Protein AF-A0AAW6A0C8-F1 (afdb_monomer_lite)

Organism: NCBI:txid1686

Secondary structure (DSSP, 8-state):
-HHHHHHHHHHHHHHHHHHHHHHSSSPBPTTHHHHHHHHHHHHHHHHHHHHHH-PPPSSHHHHHHHHHHHHHHHHHHHHHHBSS-HHHHHHHHHHHHHHHHHHHHHHHHHHHHTTSS-------S---

Radius of gyration: 17.42 Å; chains: 1; bounding box: 37×29×62 Å

Sequence (128 aa):
MIDHAWLQVSYMAQIIVACLLFMIPVAKRRRFPARFASCTIVLLMIAYMFGAAVTVPDNLLLAILYWPAFAVICLPAVALCLQAGLSEVLYCTICANATQHAANECYLALSIALGRTTPICPRSSTDC

Structure (mmCIF, N/CA/C/O backbone):
data_AF-A0AAW6A0C8-F1
#
_entry.id   AF-A0AAW6A0C8-F1
#
loop_
_atom_site.group_PDB
_atom_site.id
_atom_site.type_symbol
_atom_site.label_atom_id
_atom_site.label_alt_id
_atom_site.label_comp_id
_atom_site.label_asym_id
_atom_site.label_entity_id
_atom_site.label_seq_id
_atom_site.pdbx_PDB_ins_code
_atom_site.Cartn_x
_atom_site.Cartn_y
_atom_site.Cartn_z
_atom_site.occupancy
_atom_site.B_iso_or_equiv
_atom_site.auth_seq_id
_atom_site.auth_comp_id
_atom_site.auth_asym_id
_atom_site.auth_atom_id
_atom_site.pdbx_PDB_model_num
ATOM 1 N N . MET A 1 1 ? 19.558 -10.970 -5.083 1.00 45.47 1 MET A N 1
ATOM 2 C CA . MET A 1 1 ? 18.692 -11.199 -3.896 1.00 45.47 1 MET A CA 1
ATOM 3 C C . MET A 1 1 ? 18.282 -9.897 -3.217 1.00 45.47 1 MET A C 1
ATOM 5 O O . MET A 1 1 ? 17.109 -9.761 -2.905 1.00 45.47 1 MET A O 1
ATOM 9 N N . ILE A 1 2 ? 19.201 -8.943 -3.021 1.00 53.22 2 ILE A N 1
ATOM 10 C CA . ILE A 1 2 ? 18.907 -7.649 -2.380 1.00 53.22 2 ILE A CA 1
ATOM 11 C C . ILE A 1 2 ? 17.838 -6.858 -3.164 1.00 53.22 2 ILE A C 1
ATOM 13 O O . ILE A 1 2 ? 16.871 -6.400 -2.563 1.00 53.22 2 ILE A O 1
ATOM 17 N N . ASP A 1 3 ? 17.918 -6.806 -4.497 1.00 60.03 3 ASP A N 1
ATOM 18 C CA . ASP A 1 3 ? 17.010 -5.979 -5.315 1.00 60.03 3 ASP A CA 1
ATOM 19 C C . ASP A 1 3 ? 15.537 -6.426 -5.271 1.00 60.03 3 ASP A C 1
ATOM 21 O O . ASP A 1 3 ? 14.634 -5.594 -5.212 1.00 60.03 3 ASP A O 1
ATOM 25 N N . HIS A 1 4 ? 15.272 -7.736 -5.226 1.00 62.47 4 HIS A N 1
ATOM 26 C CA . HIS A 1 4 ? 13.901 -8.262 -5.170 1.00 62.47 4 HIS A CA 1
ATOM 27 C C . HIS A 1 4 ? 13.234 -8.013 -3.814 1.00 62.47 4 HIS A C 1
ATOM 29 O O . HIS A 1 4 ? 12.058 -7.656 -3.770 1.00 62.47 4 HIS A O 1
ATOM 35 N N . ALA A 1 5 ? 13.980 -8.146 -2.714 1.00 63.00 5 ALA A N 1
ATOM 36 C CA . ALA A 1 5 ? 13.466 -7.836 -1.384 1.00 63.00 5 ALA A CA 1
ATOM 37 C C . ALA A 1 5 ? 13.162 -6.334 -1.245 1.00 63.00 5 ALA A C 1
ATOM 39 O O . ALA A 1 5 ? 12.100 -5.962 -0.744 1.00 63.00 5 ALA A O 1
ATOM 40 N N . TRP A 1 6 ? 14.041 -5.466 -1.761 1.00 67.25 6 TRP A N 1
ATOM 41 C CA . TRP A 1 6 ? 13.809 -4.017 -1.782 1.00 67.25 6 TRP A CA 1
ATOM 42 C C . TRP A 1 6 ? 12.582 -3.623 -2.599 1.00 67.25 6 TRP A C 1
ATOM 44 O O . TRP A 1 6 ? 11.821 -2.753 -2.166 1.00 67.25 6 TRP A O 1
ATOM 54 N N . LEU A 1 7 ? 12.357 -4.275 -3.742 1.00 72.12 7 LEU A N 1
ATOM 55 C CA . LEU A 1 7 ? 11.181 -4.031 -4.573 1.00 72.12 7 LEU A CA 1
ATOM 56 C C . LEU A 1 7 ? 9.886 -4.362 -3.815 1.00 72.12 7 LEU A C 1
ATOM 58 O O . LEU A 1 7 ? 8.966 -3.548 -3.781 1.00 72.12 7 LEU A O 1
ATOM 62 N N . GLN A 1 8 ? 9.833 -5.516 -3.148 1.00 70.19 8 GLN A N 1
ATOM 63 C CA . GLN A 1 8 ? 8.645 -5.954 -2.408 1.00 70.19 8 GLN A CA 1
ATOM 64 C C . GLN A 1 8 ? 8.360 -5.096 -1.172 1.00 70.19 8 GLN A C 1
ATOM 66 O O . GLN A 1 8 ? 7.209 -4.748 -0.906 1.00 70.19 8 GLN A O 1
ATOM 71 N N . VAL A 1 9 ? 9.404 -4.702 -0.440 1.00 75.50 9 VAL A N 1
ATOM 72 C CA . VAL A 1 9 ? 9.269 -3.802 0.714 1.00 75.50 9 VAL A CA 1
ATOM 73 C C . VAL A 1 9 ? 8.788 -2.420 0.267 1.00 75.50 9 VAL A C 1
ATOM 75 O O . VAL A 1 9 ? 7.881 -1.860 0.883 1.00 75.50 9 VAL A O 1
ATOM 78 N N . SER A 1 10 ? 9.337 -1.890 -0.830 1.00 79.50 10 SER A N 1
ATOM 79 C CA . SER A 1 10 ? 8.929 -0.591 -1.383 1.00 79.50 10 SER A CA 1
ATOM 80 C C . SER A 1 10 ? 7.482 -0.619 -1.877 1.00 79.50 10 SER A C 1
ATOM 82 O O . SER A 1 10 ? 6.716 0.303 -1.596 1.00 79.50 10 SER A O 1
ATOM 84 N N . TYR A 1 11 ? 7.085 -1.701 -2.548 1.00 76.69 11 TYR A N 1
ATOM 85 C CA . TYR A 1 11 ? 5.710 -1.928 -2.986 1.00 76.69 11 TYR A CA 1
ATOM 86 C C . TYR A 1 11 ? 4.741 -1.939 -1.798 1.00 76.69 11 TYR A C 1
ATOM 88 O O . TYR A 1 11 ? 3.738 -1.222 -1.791 1.00 76.69 11 TYR A O 1
ATOM 96 N N . MET A 1 12 ? 5.074 -2.681 -0.739 1.00 80.12 12 MET A N 1
ATOM 97 C CA . MET A 1 12 ? 4.214 -2.764 0.437 1.00 80.12 12 MET A CA 1
ATOM 98 C C . MET A 1 12 ? 4.137 -1.437 1.199 1.00 80.12 12 MET A C 1
ATOM 100 O O . MET A 1 12 ? 3.067 -1.056 1.675 1.00 80.12 12 MET A O 1
ATOM 104 N N . ALA A 1 13 ? 5.236 -0.683 1.258 1.00 83.12 13 ALA A N 1
ATOM 105 C CA . ALA A 1 13 ? 5.244 0.659 1.830 1.00 83.12 13 ALA A CA 1
ATOM 106 C C . ALA A 1 13 ? 4.297 1.611 1.077 1.00 83.12 13 ALA A C 1
ATOM 108 O O . ALA A 1 13 ? 3.547 2.352 1.715 1.00 83.12 13 ALA A O 1
ATOM 109 N N . GLN A 1 14 ? 4.264 1.556 -0.259 1.00 83.56 14 GLN A N 1
ATOM 110 C CA . GLN A 1 14 ? 3.334 2.359 -1.063 1.00 83.56 14 GLN A CA 1
ATOM 111 C C . GLN A 1 14 ? 1.871 2.002 -0.774 1.00 83.56 14 GLN A C 1
ATOM 113 O O . GLN A 1 14 ? 1.055 2.906 -0.581 1.00 83.56 14 GLN A O 1
ATOM 118 N N . ILE A 1 15 ? 1.539 0.709 -0.666 1.00 83.19 15 ILE A N 1
ATOM 119 C CA . ILE A 1 15 ? 0.185 0.268 -0.287 1.00 83.19 15 ILE A CA 1
ATOM 120 C C . ILE A 1 15 ? -0.182 0.767 1.113 1.00 83.19 15 ILE A C 1
ATOM 122 O O . ILE A 1 15 ? -1.300 1.240 1.312 1.00 83.19 15 ILE A O 1
ATOM 126 N N . ILE A 1 16 ? 0.736 0.702 2.081 1.00 84.81 16 ILE A N 1
ATOM 127 C CA . ILE A 1 16 ? 0.500 1.166 3.458 1.00 84.81 16 ILE A CA 1
ATOM 128 C C . ILE A 1 16 ? 0.235 2.678 3.489 1.00 84.81 16 ILE A C 1
ATOM 130 O O . ILE A 1 16 ? -0.690 3.124 4.172 1.00 84.81 16 ILE A O 1
ATOM 134 N N . VAL A 1 17 ? 0.994 3.465 2.721 1.00 85.69 17 VAL A N 1
ATOM 135 C CA . VAL A 1 17 ? 0.780 4.916 2.591 1.00 85.69 17 VAL A CA 1
ATOM 136 C C . VAL A 1 17 ? -0.564 5.215 1.925 1.00 85.69 17 VAL A C 1
ATOM 138 O O . VAL A 1 17 ? -1.323 6.042 2.431 1.00 85.69 17 VAL A O 1
ATOM 141 N N . ALA A 1 18 ? -0.905 4.515 0.841 1.00 85.69 18 ALA A N 1
ATOM 142 C CA . ALA A 1 18 ? -2.195 4.676 0.175 1.00 85.69 18 ALA A CA 1
ATOM 143 C C . ALA A 1 18 ? -3.359 4.290 1.107 1.00 85.69 18 ALA A C 1
ATOM 145 O O . ALA A 1 18 ? -4.334 5.033 1.223 1.00 85.69 18 ALA A O 1
ATOM 146 N N . CYS A 1 19 ? -3.226 3.190 1.854 1.00 83.81 19 CYS A N 1
ATOM 147 C CA . CYS A 1 19 ? -4.178 2.792 2.891 1.00 83.81 19 CYS A CA 1
ATOM 148 C C . CYS A 1 19 ? -4.363 3.900 3.931 1.00 83.81 19 CYS A C 1
ATOM 150 O O . CYS A 1 19 ? -5.498 4.223 4.275 1.00 83.81 19 CYS A O 1
ATOM 152 N N . LEU A 1 20 ? -3.275 4.513 4.409 1.00 82.50 20 LEU A N 1
ATOM 153 C CA . LEU A 1 20 ? -3.350 5.598 5.384 1.00 82.50 20 LEU A CA 1
ATOM 154 C C . LEU A 1 20 ? -4.146 6.786 4.837 1.00 82.50 20 LEU A C 1
ATOM 156 O O . LEU A 1 20 ? -5.022 7.279 5.544 1.00 82.50 20 LEU A O 1
ATOM 160 N N . LEU A 1 21 ? -3.907 7.188 3.584 1.00 84.06 21 LEU A N 1
ATOM 161 C CA . LEU A 1 21 ? -4.647 8.272 2.928 1.00 84.06 21 LEU A CA 1
ATOM 162 C C . LEU A 1 21 ? -6.154 7.981 2.864 1.00 84.06 21 LEU A C 1
ATOM 164 O O . LEU A 1 21 ? -6.958 8.830 3.252 1.00 84.06 21 LEU A O 1
ATOM 168 N N . PHE A 1 22 ? -6.548 6.769 2.463 1.00 82.75 22 PHE A N 1
ATOM 169 C CA . PHE A 1 22 ? -7.964 6.388 2.376 1.00 82.75 22 PHE A CA 1
ATOM 170 C C . PHE A 1 22 ? -8.622 6.106 3.736 1.00 82.75 22 PHE A C 1
ATOM 172 O O . PHE A 1 22 ? -9.845 6.155 3.835 1.00 82.75 22 PHE A O 1
ATOM 179 N N . MET A 1 23 ? -7.849 5.871 4.800 1.00 79.75 23 MET A N 1
ATOM 180 C CA . MET A 1 23 ? -8.351 5.755 6.179 1.00 79.75 23 MET A CA 1
ATOM 181 C C . MET A 1 23 ? -8.559 7.113 6.874 1.00 79.75 23 MET A C 1
ATOM 183 O O . MET A 1 23 ? -9.179 7.170 7.943 1.00 79.75 23 MET A O 1
ATOM 187 N N . ILE A 1 24 ? -8.039 8.221 6.327 1.00 82.06 24 ILE A N 1
ATOM 188 C CA . ILE A 1 24 ? -8.245 9.572 6.882 1.00 82.06 24 ILE A CA 1
ATOM 189 C C . ILE A 1 24 ? -9.740 9.923 7.023 1.00 82.06 24 ILE A C 1
ATOM 191 O O . ILE A 1 24 ? -10.110 10.328 8.130 1.00 82.06 24 ILE A O 1
ATOM 195 N N . PRO A 1 25 ? -10.599 9.746 5.997 1.00 78.88 25 PRO A N 1
ATOM 196 C CA . PRO A 1 25 ? -12.015 10.114 6.084 1.00 78.88 25 PRO A CA 1
ATOM 197 C C . PRO A 1 25 ? -12.893 9.130 6.879 1.00 78.88 25 PRO A C 1
ATOM 199 O O . PRO A 1 25 ? -14.035 9.459 7.181 1.00 78.88 25 PRO A O 1
ATOM 202 N N . VAL A 1 26 ? -12.394 7.940 7.233 1.00 78.44 26 VAL A N 1
ATOM 203 C CA . VAL A 1 26 ? -13.200 6.872 7.856 1.00 78.44 26 VAL A CA 1
ATOM 204 C C . VAL A 1 26 ? -13.118 6.913 9.389 1.00 78.44 26 VAL A C 1
ATOM 206 O O . VAL A 1 26 ? -12.104 7.322 9.969 1.00 78.44 26 VAL A O 1
ATOM 209 N N . ALA A 1 27 ? -14.183 6.462 10.062 1.00 77.81 27 ALA A N 1
ATOM 210 C CA . ALA A 1 27 ? -14.248 6.352 11.517 1.00 77.81 27 ALA A CA 1
ATOM 211 C C . ALA A 1 27 ? -13.134 5.439 12.070 1.00 77.81 27 ALA A C 1
ATOM 213 O O . ALA A 1 27 ? -13.033 4.246 11.765 1.00 77.81 27 ALA A O 1
ATOM 214 N N . LYS A 1 28 ? -12.277 6.021 12.912 1.00 79.38 28 LYS A N 1
ATOM 215 C CA . LYS A 1 28 ? -11.090 5.370 13.478 1.00 79.38 28 LYS A CA 1
ATOM 216 C C . LYS A 1 28 ? -11.395 4.725 14.824 1.00 79.38 28 LYS A C 1
ATOM 218 O O . LYS A 1 28 ? -12.098 5.293 15.657 1.00 79.38 28 LYS A O 1
ATOM 223 N N . ARG A 1 29 ? -10.790 3.565 15.080 1.00 80.19 29 ARG A N 1
ATOM 224 C CA . ARG A 1 29 ? -10.917 2.861 16.363 1.00 80.19 29 ARG A CA 1
ATOM 225 C C . ARG A 1 29 ? -10.025 3.498 17.438 1.00 80.19 29 ARG A C 1
ATOM 227 O O . ARG A 1 29 ? -9.005 4.126 17.142 1.00 80.19 29 ARG A O 1
ATOM 234 N N . ARG A 1 30 ? -10.365 3.307 18.717 1.00 75.75 30 ARG A N 1
ATOM 235 C CA . ARG A 1 30 ? -9.551 3.793 19.851 1.00 75.75 30 ARG A CA 1
ATOM 236 C C . ARG A 1 30 ? -8.119 3.231 19.752 1.00 75.75 30 ARG A C 1
ATOM 238 O O . ARG A 1 30 ? -7.946 2.034 19.533 1.00 75.75 30 ARG A O 1
ATOM 245 N N . ARG A 1 31 ? -7.101 4.088 19.932 1.00 80.94 31 ARG A N 1
ATOM 246 C CA . ARG A 1 31 ? -5.666 3.791 19.693 1.00 80.94 31 ARG A CA 1
ATOM 247 C C . ARG A 1 31 ? -5.301 3.490 18.224 1.00 80.94 31 ARG A C 1
ATOM 249 O O . ARG A 1 31 ? -4.358 2.740 17.979 1.00 80.94 31 ARG A O 1
ATOM 256 N N . PHE A 1 32 ? -5.995 4.101 17.261 1.00 79.19 32 PHE A N 1
ATOM 257 C CA . PHE A 1 32 ? -5.670 4.032 15.828 1.00 79.19 32 PHE A CA 1
ATOM 258 C C . PHE A 1 32 ? -4.169 4.127 15.497 1.00 79.19 32 PHE A C 1
ATOM 260 O O . PHE A 1 32 ? -3.683 3.200 14.856 1.00 79.19 32 PHE A O 1
ATOM 267 N N . PRO A 1 33 ? -3.397 5.138 15.958 1.00 77.81 33 PRO A N 1
ATOM 268 C CA . PRO A 1 33 ? -1.990 5.250 15.565 1.00 77.81 33 PRO A CA 1
ATOM 269 C C . PRO A 1 33 ? -1.142 4.066 16.047 1.00 77.81 33 PRO A C 1
ATOM 271 O O . PRO A 1 33 ? -0.310 3.566 15.300 1.00 77.81 33 PRO A O 1
ATOM 274 N N . ALA A 1 34 ? -1.398 3.550 17.254 1.00 82.31 34 ALA A N 1
ATOM 275 C CA . ALA A 1 34 ? -0.684 2.384 17.776 1.00 82.31 34 ALA A CA 1
ATOM 276 C C . ALA A 1 34 ? -1.049 1.096 17.018 1.00 82.31 34 ALA A C 1
ATOM 278 O O . ALA A 1 34 ? -0.181 0.270 16.740 1.00 82.31 34 ALA A O 1
ATOM 279 N N . ARG A 1 35 ? -2.327 0.926 16.652 1.00 84.81 35 ARG A N 1
ATOM 280 C CA . ARG A 1 35 ? -2.780 -0.226 15.857 1.00 84.81 35 ARG A CA 1
ATOM 281 C C . ARG A 1 35 ? -2.244 -0.186 14.435 1.00 84.81 35 ARG A C 1
ATOM 283 O O . ARG A 1 35 ? -1.778 -1.209 13.947 1.00 84.81 35 ARG A O 1
ATOM 290 N N . PHE A 1 36 ? -2.263 0.986 13.813 1.00 83.62 36 PHE A N 1
ATOM 291 C CA . PHE A 1 36 ? -1.727 1.188 12.475 1.00 83.62 36 PHE A CA 1
ATOM 292 C C . PHE A 1 36 ? -0.215 0.948 12.439 1.00 83.62 36 PHE A C 1
ATOM 294 O O . PHE A 1 36 ? 0.261 0.214 11.577 1.00 83.62 36 PHE A O 1
ATOM 301 N N . ALA A 1 37 ? 0.534 1.483 13.410 1.00 84.75 37 ALA A N 1
ATOM 302 C CA . ALA A 1 37 ? 1.968 1.229 13.535 1.00 84.75 37 ALA A CA 1
ATOM 303 C C . ALA A 1 37 ? 2.273 -0.267 13.719 1.00 84.75 37 ALA A C 1
ATOM 305 O O . ALA A 1 37 ? 3.126 -0.812 13.025 1.00 84.75 37 ALA A O 1
ATOM 306 N N . SER A 1 38 ? 1.528 -0.957 14.591 1.00 87.75 38 SER A N 1
ATOM 307 C CA . SER A 1 38 ? 1.671 -2.405 14.778 1.00 87.75 38 SER A CA 1
ATOM 308 C C . SER A 1 38 ? 1.368 -3.187 13.495 1.00 87.75 38 SER A C 1
ATOM 310 O O . SER A 1 38 ? 2.164 -4.041 13.112 1.00 87.75 38 SER A O 1
ATOM 312 N N . CYS A 1 39 ? 0.279 -2.862 12.791 1.00 87.25 39 CYS A N 1
ATOM 313 C CA . CYS A 1 39 ? -0.059 -3.503 11.519 1.00 87.25 39 CYS A CA 1
ATOM 314 C C . CYS A 1 39 ? 1.007 -3.236 10.450 1.00 87.25 39 CYS A C 1
ATOM 316 O O . CYS A 1 39 ? 1.372 -4.145 9.716 1.00 87.25 39 CYS A O 1
ATOM 318 N N . THR A 1 40 ? 1.543 -2.018 10.395 1.00 85.44 40 THR A N 1
ATOM 319 C CA . THR A 1 40 ? 2.603 -1.622 9.456 1.00 85.44 40 THR A CA 1
ATOM 320 C C . THR A 1 40 ? 3.862 -2.457 9.671 1.00 85.44 40 THR A C 1
ATOM 322 O O . THR A 1 40 ? 4.390 -3.019 8.717 1.00 85.44 40 THR A O 1
ATOM 325 N N . ILE A 1 41 ? 4.305 -2.608 10.923 1.00 87.44 41 ILE A N 1
ATOM 326 C CA . ILE A 1 41 ? 5.475 -3.430 11.268 1.00 87.44 41 ILE A CA 1
ATOM 327 C C . ILE A 1 41 ? 5.249 -4.890 10.858 1.00 87.44 41 ILE A C 1
ATOM 329 O O . ILE A 1 41 ? 6.117 -5.493 10.233 1.00 87.44 41 ILE A O 1
ATOM 333 N N . VAL A 1 42 ? 4.075 -5.450 11.164 1.00 87.38 42 VAL A N 1
ATOM 334 C CA . VAL A 1 42 ? 3.744 -6.839 10.815 1.00 87.38 42 VAL A CA 1
ATOM 335 C C . VAL A 1 42 ? 3.700 -7.037 9.297 1.00 87.38 42 VAL A C 1
ATOM 337 O O . VAL A 1 42 ? 4.291 -7.988 8.797 1.00 87.38 42 VAL A O 1
ATOM 340 N N . LEU A 1 43 ? 3.061 -6.133 8.551 1.00 85.06 43 LEU A N 1
ATOM 341 C CA . LEU A 1 43 ? 2.980 -6.213 7.090 1.00 85.06 43 LEU A CA 1
ATOM 342 C C . LEU A 1 43 ? 4.356 -6.087 6.425 1.00 85.06 43 LEU A C 1
ATOM 344 O O . LEU A 1 43 ? 4.641 -6.827 5.487 1.00 85.06 43 LEU A O 1
ATOM 348 N N . LEU A 1 44 ? 5.220 -5.201 6.927 1.00 84.06 44 LEU A N 1
ATOM 349 C CA . LEU A 1 44 ? 6.594 -5.062 6.437 1.00 84.06 44 LEU A CA 1
ATOM 350 C C . LEU A 1 44 ? 7.431 -6.311 6.731 1.00 84.06 44 LEU A C 1
ATOM 352 O O . LEU A 1 44 ? 8.172 -6.762 5.861 1.00 84.06 44 LEU A O 1
ATOM 356 N N . MET A 1 45 ? 7.276 -6.909 7.916 1.00 84.12 45 MET A N 1
ATOM 357 C CA . MET A 1 45 ? 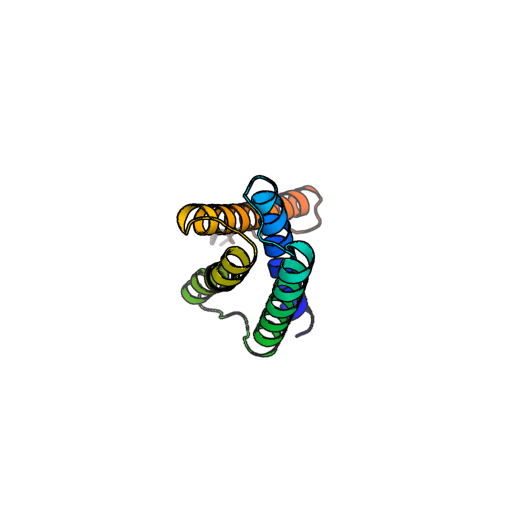7.926 -8.178 8.257 1.00 84.12 45 MET A CA 1
ATOM 358 C C . MET A 1 45 ? 7.451 -9.318 7.352 1.00 84.12 45 MET A C 1
ATOM 360 O O . MET A 1 45 ? 8.275 -10.080 6.854 1.00 84.12 45 MET A O 1
ATOM 364 N N . ILE A 1 46 ? 6.143 -9.419 7.089 1.00 82.19 46 ILE A N 1
ATOM 365 C CA . ILE A 1 46 ? 5.587 -10.418 6.165 1.00 82.19 46 ILE A CA 1
ATOM 366 C C . ILE A 1 46 ? 6.151 -10.206 4.757 1.00 82.19 46 ILE A C 1
ATOM 368 O O . ILE A 1 46 ? 6.638 -11.161 4.161 1.00 82.19 46 ILE A O 1
ATOM 372 N N . ALA A 1 47 ? 6.152 -8.972 4.246 1.00 78.56 47 ALA A N 1
ATOM 373 C CA . ALA A 1 47 ? 6.697 -8.659 2.925 1.00 78.56 47 ALA A CA 1
ATOM 374 C C . ALA A 1 47 ? 8.193 -8.992 2.817 1.00 78.56 47 ALA A C 1
ATOM 376 O O . ALA A 1 47 ? 8.625 -9.559 1.818 1.00 78.56 47 ALA A O 1
ATOM 377 N N . TYR A 1 48 ? 8.976 -8.712 3.861 1.00 77.56 48 TYR A N 1
ATOM 378 C CA . TYR A 1 48 ? 10.391 -9.073 3.903 1.00 77.56 48 TYR A CA 1
ATOM 379 C C . TYR A 1 48 ? 10.606 -10.594 3.886 1.00 77.56 48 TYR A C 1
ATOM 381 O O . TYR A 1 48 ? 11.416 -11.094 3.107 1.00 77.56 48 TYR A O 1
ATOM 389 N N . MET A 1 49 ? 9.852 -11.341 4.699 1.00 75.69 49 MET A N 1
ATOM 390 C CA . MET A 1 49 ? 9.938 -12.805 4.745 1.00 75.69 49 MET A CA 1
ATOM 391 C C . MET A 1 49 ? 9.497 -13.446 3.423 1.00 75.69 49 MET A C 1
ATOM 393 O O . MET A 1 49 ? 10.143 -14.383 2.956 1.00 75.69 49 MET A O 1
ATOM 397 N N . PHE A 1 50 ? 8.445 -12.919 2.789 1.00 71.94 50 PHE A N 1
ATOM 398 C CA . PHE A 1 50 ? 8.028 -13.344 1.451 1.00 71.94 50 PHE A CA 1
ATOM 399 C C . PHE A 1 50 ? 9.098 -13.033 0.399 1.00 71.94 50 PHE A C 1
ATOM 401 O O . PHE A 1 50 ? 9.390 -13.895 -0.422 1.00 71.94 50 PHE A O 1
ATOM 408 N N . GLY A 1 51 ? 9.755 -11.874 0.465 1.00 66.62 51 GLY A N 1
ATOM 409 C CA . GLY A 1 51 ? 10.826 -11.509 -0.470 1.00 66.62 51 GLY A CA 1
ATOM 410 C C . GLY A 1 51 ? 12.117 -12.287 -0.297 1.00 66.62 51 GLY A C 1
ATOM 411 O O . GLY A 1 51 ? 12.876 -12.434 -1.253 1.00 66.62 51 GLY A O 1
ATOM 412 N N . ALA A 1 52 ? 12.353 -12.817 0.900 1.00 66.38 52 ALA A N 1
ATOM 413 C CA . ALA A 1 52 ? 13.459 -13.724 1.167 1.00 66.38 52 ALA A CA 1
ATOM 414 C C . ALA A 1 52 ? 13.159 -15.169 0.727 1.00 66.38 52 ALA A C 1
ATOM 416 O O . ALA A 1 52 ? 14.081 -15.877 0.326 1.00 66.38 52 ALA A O 1
ATOM 417 N N . ALA A 1 53 ? 11.897 -15.609 0.804 1.00 63.75 53 ALA A N 1
ATOM 418 C CA . ALA A 1 53 ? 11.501 -17.002 0.574 1.00 63.75 53 ALA A CA 1
ATOM 419 C C . ALA A 1 53 ? 10.935 -17.291 -0.828 1.00 63.75 53 ALA A C 1
ATOM 421 O O . ALA A 1 53 ? 11.025 -18.426 -1.294 1.00 63.75 53 ALA A O 1
ATOM 422 N N . VAL A 1 54 ? 10.337 -16.301 -1.495 1.00 63.09 54 VAL A N 1
ATOM 423 C CA . VAL A 1 54 ? 9.615 -16.475 -2.762 1.00 63.09 54 VAL A CA 1
ATOM 424 C C . VAL A 1 54 ? 10.309 -15.683 -3.865 1.00 63.09 54 VAL A C 1
ATOM 426 O O . VAL A 1 54 ? 10.274 -14.452 -3.903 1.00 63.09 54 VAL A O 1
ATOM 429 N N . THR A 1 55 ? 10.930 -16.404 -4.795 1.00 61.09 55 THR A N 1
ATOM 430 C CA . THR A 1 55 ? 11.390 -15.842 -6.068 1.00 61.09 55 THR A CA 1
ATOM 431 C C . THR A 1 55 ? 10.183 -15.485 -6.929 1.00 61.09 55 THR A C 1
ATOM 433 O O . THR A 1 55 ? 9.230 -16.263 -6.998 1.00 61.09 55 THR A O 1
ATOM 436 N N . VAL A 1 56 ? 10.214 -14.318 -7.583 1.00 60.31 56 VAL A N 1
ATOM 437 C CA . VAL A 1 56 ? 9.140 -13.886 -8.490 1.00 60.31 56 VAL A CA 1
ATOM 438 C C . VAL A 1 56 ? 8.944 -14.969 -9.558 1.00 60.31 56 VAL A C 1
ATOM 440 O O . VAL A 1 56 ? 9.908 -15.306 -10.238 1.00 60.31 56 VAL A O 1
ATOM 443 N N . PRO A 1 57 ? 7.745 -15.557 -9.675 1.00 61.09 57 PRO A N 1
ATOM 444 C CA . PRO A 1 57 ? 7.519 -16.663 -10.593 1.00 61.09 57 PRO A CA 1
ATOM 445 C C . PRO A 1 57 ? 7.572 -16.194 -12.052 1.00 61.09 57 PRO A C 1
ATOM 447 O O . PRO A 1 57 ? 6.912 -15.223 -12.416 1.00 61.09 57 PRO A O 1
ATOM 450 N N . ASP A 1 58 ? 8.292 -16.941 -12.893 1.00 61.59 58 ASP A N 1
ATOM 451 C CA . ASP A 1 58 ? 8.463 -16.656 -14.331 1.00 61.59 58 ASP A CA 1
ATOM 452 C C . ASP A 1 58 ? 7.151 -16.791 -15.131 1.00 61.59 58 ASP A C 1
ATOM 454 O O . ASP A 1 58 ? 7.010 -16.295 -16.248 1.00 61.59 58 ASP A O 1
ATOM 458 N N . ASN A 1 59 ? 6.156 -17.463 -14.545 1.00 70.81 59 ASN A N 1
ATOM 459 C CA . ASN A 1 59 ? 4.847 -17.679 -15.142 1.00 70.81 59 ASN A CA 1
ATOM 460 C C . ASN A 1 59 ? 3.969 -16.429 -14.996 1.00 70.81 59 ASN A C 1
ATOM 462 O O . ASN A 1 59 ? 3.568 -16.079 -13.885 1.00 70.81 59 ASN A O 1
ATOM 466 N N . LEU A 1 60 ? 3.569 -15.832 -16.125 1.00 70.00 60 LEU A N 1
ATOM 467 C CA . LEU A 1 60 ? 2.685 -14.658 -16.192 1.00 70.00 60 LEU A CA 1
ATOM 468 C C . LEU A 1 60 ? 1.431 -14.796 -15.308 1.00 70.00 60 LEU A C 1
ATOM 470 O O . LEU A 1 60 ? 1.057 -13.856 -14.614 1.00 70.00 60 LEU A O 1
ATOM 474 N N . LEU A 1 61 ? 0.806 -15.979 -15.289 1.00 68.44 61 LEU A N 1
ATOM 475 C CA . LEU A 1 61 ? -0.379 -16.248 -14.468 1.00 68.44 61 LEU A CA 1
ATOM 476 C C . LEU A 1 61 ? -0.083 -16.121 -12.963 1.00 68.44 61 LEU A C 1
ATOM 478 O O . LEU A 1 61 ? -0.862 -15.522 -12.226 1.00 68.44 61 LEU A O 1
ATOM 482 N N . LEU A 1 62 ? 1.051 -16.658 -12.502 1.00 65.38 62 LEU A N 1
ATOM 483 C CA . LEU A 1 62 ? 1.450 -16.533 -11.102 1.00 65.38 62 LEU A CA 1
ATOM 484 C C . LEU A 1 62 ? 1.876 -15.100 -10.778 1.00 65.38 62 LEU A C 1
ATOM 486 O O . LEU A 1 62 ? 1.555 -14.628 -9.695 1.00 65.38 62 LEU A O 1
ATOM 490 N N . ALA A 1 63 ? 2.537 -14.395 -11.700 1.00 64.44 63 ALA A N 1
ATOM 491 C CA . ALA A 1 63 ? 2.873 -12.985 -11.519 1.00 64.44 63 ALA A CA 1
ATOM 492 C C . ALA A 1 63 ? 1.606 -12.125 -11.351 1.00 64.44 63 ALA A C 1
ATOM 494 O O . ALA A 1 63 ? 1.552 -11.288 -10.455 1.00 64.44 63 ALA A O 1
ATOM 495 N N . ILE A 1 64 ? 0.553 -12.383 -12.137 1.00 70.00 64 ILE A N 1
ATOM 496 C CA . ILE A 1 64 ? -0.746 -11.699 -12.017 1.00 70.00 64 ILE A CA 1
ATOM 497 C C . ILE A 1 64 ? -1.431 -12.004 -10.678 1.00 70.00 64 ILE A C 1
ATOM 499 O O . ILE A 1 64 ? -2.047 -11.113 -10.103 1.00 70.00 64 ILE A O 1
ATOM 503 N N . LEU A 1 65 ? -1.326 -13.233 -10.163 1.00 72.31 65 LEU A N 1
ATOM 504 C CA . LEU A 1 65 ? -1.925 -13.626 -8.878 1.00 72.31 65 LEU A CA 1
ATOM 505 C C . LEU A 1 65 ? -1.101 -13.184 -7.657 1.00 72.31 65 LEU A C 1
ATOM 507 O O . LEU A 1 65 ? -1.649 -13.026 -6.566 1.00 72.31 65 LEU A O 1
ATOM 511 N N . TYR A 1 66 ? 0.199 -12.959 -7.835 1.00 70.62 66 TYR A N 1
ATOM 512 C CA . TYR A 1 66 ? 1.131 -12.590 -6.772 1.00 70.62 66 TYR A CA 1
ATOM 513 C C . TYR A 1 66 ? 0.833 -11.205 -6.177 1.00 70.62 66 TYR A C 1
ATOM 515 O O . TYR A 1 66 ? 0.777 -11.044 -4.960 1.00 70.62 66 TYR A O 1
ATOM 523 N N . TRP A 1 67 ? 0.577 -10.208 -7.024 1.00 69.88 67 TRP A N 1
ATOM 524 C CA . TRP A 1 67 ? 0.298 -8.830 -6.603 1.00 69.88 67 TRP A CA 1
ATOM 525 C C . TRP A 1 67 ? -1.006 -8.648 -5.799 1.00 69.88 67 TRP A C 1
ATOM 527 O O . TRP A 1 67 ? -0.953 -8.039 -4.726 1.00 69.88 67 TRP A O 1
ATOM 537 N N . PRO A 1 68 ? -2.169 -9.200 -6.209 1.00 72.81 68 PRO A N 1
ATOM 538 C CA . PRO A 1 68 ? -3.398 -9.104 -5.423 1.00 72.81 68 PRO A CA 1
ATOM 539 C C . PRO A 1 68 ? -3.334 -9.882 -4.102 1.00 72.81 68 PRO A C 1
ATOM 541 O O . PRO A 1 68 ? -4.073 -9.548 -3.176 1.00 72.81 68 PRO A O 1
ATOM 544 N N . ALA A 1 69 ? -2.432 -10.859 -3.949 1.00 77.00 69 ALA A N 1
ATOM 545 C CA . ALA A 1 69 ? -2.233 -11.533 -2.665 1.00 77.00 69 ALA A CA 1
ATOM 546 C C . ALA A 1 69 ? -1.811 -10.546 -1.557 1.00 77.00 69 ALA A C 1
ATOM 548 O O . ALA A 1 69 ? -2.306 -10.639 -0.432 1.00 77.00 69 ALA A O 1
ATOM 549 N N . PHE A 1 70 ? -0.991 -9.537 -1.875 1.00 73.00 70 PHE A N 1
ATOM 550 C CA . PHE A 1 70 ? -0.635 -8.476 -0.923 1.00 73.00 70 PHE A CA 1
ATOM 551 C C . PHE A 1 70 ? -1.840 -7.615 -0.530 1.00 73.00 70 PHE A C 1
ATOM 553 O O . PHE A 1 70 ? -1.984 -7.263 0.642 1.00 73.00 70 PHE A O 1
ATOM 560 N N . ALA A 1 71 ? -2.753 -7.341 -1.467 1.00 77.81 71 ALA A N 1
ATOM 561 C CA . ALA A 1 71 ? -3.994 -6.626 -1.171 1.00 77.81 71 ALA A CA 1
ATOM 562 C C . ALA A 1 71 ? -4.893 -7.425 -0.209 1.00 77.81 71 ALA A C 1
ATOM 564 O O . ALA A 1 71 ? -5.448 -6.858 0.734 1.00 77.81 71 ALA A O 1
ATOM 565 N N . VAL A 1 72 ? -4.980 -8.748 -0.384 1.00 83.00 72 VAL A N 1
ATOM 566 C CA . VAL A 1 72 ? -5.723 -9.633 0.530 1.00 83.00 72 VAL A CA 1
ATOM 567 C C . VAL A 1 72 ? -5.110 -9.623 1.934 1.00 83.00 72 VAL A C 1
ATOM 569 O O . VAL A 1 72 ? -5.843 -9.556 2.920 1.00 83.00 72 VAL A O 1
ATOM 572 N N . ILE A 1 73 ? -3.779 -9.611 2.042 1.00 81.44 73 ILE A N 1
ATOM 573 C CA . ILE A 1 73 ? -3.067 -9.532 3.329 1.00 81.44 73 ILE A CA 1
ATOM 574 C C . ILE A 1 73 ? -3.312 -8.178 4.031 1.00 81.44 73 ILE A C 1
ATOM 576 O O . ILE A 1 73 ? -3.332 -8.114 5.262 1.00 81.44 73 ILE A O 1
ATOM 580 N N . CYS A 1 74 ? -3.566 -7.098 3.285 1.00 81.25 74 CYS A N 1
ATOM 581 C CA . CYS A 1 74 ? -3.897 -5.788 3.855 1.00 81.25 74 CYS A CA 1
ATOM 582 C C . CYS A 1 74 ? -5.316 -5.691 4.439 1.00 81.25 74 CYS A C 1
ATOM 584 O O . CYS A 1 74 ? -5.522 -4.899 5.361 1.00 81.25 74 CYS A O 1
ATOM 586 N N . LEU A 1 75 ? -6.287 -6.483 3.968 1.00 85.06 75 LEU A N 1
ATOM 587 C CA . LEU A 1 75 ? -7.673 -6.459 4.470 1.00 85.06 75 LEU A CA 1
ATOM 588 C C . LEU A 1 75 ? -7.788 -6.587 6.001 1.00 85.06 75 LEU A C 1
ATOM 590 O O . LEU A 1 75 ? -8.423 -5.726 6.618 1.00 85.06 75 LEU A O 1
ATOM 594 N N . PRO A 1 76 ? -7.179 -7.595 6.658 1.00 85.12 76 PRO A N 1
ATOM 595 C CA . PRO A 1 76 ? -7.253 -7.715 8.112 1.00 85.12 76 PRO A CA 1
ATOM 596 C C . PRO A 1 76 ? -6.587 -6.535 8.829 1.00 85.12 76 PRO A C 1
ATOM 598 O O . PRO A 1 76 ? -7.098 -6.077 9.849 1.00 85.12 76 PRO A O 1
ATOM 601 N N . ALA A 1 77 ? -5.495 -5.986 8.289 1.00 83.25 77 ALA A N 1
ATOM 602 C CA . ALA A 1 77 ? -4.847 -4.806 8.860 1.00 83.25 77 ALA A CA 1
ATOM 603 C C . ALA A 1 77 ? -5.772 -3.577 8.827 1.00 83.25 77 ALA A C 1
ATOM 605 O O . ALA A 1 77 ? -5.911 -2.874 9.833 1.00 83.25 77 ALA A O 1
ATOM 606 N N . VAL A 1 78 ? -6.465 -3.353 7.706 1.00 83.75 78 VAL A N 1
ATOM 607 C CA . VAL A 1 78 ? -7.450 -2.270 7.555 1.00 83.75 78 VAL A CA 1
ATOM 608 C C . VAL A 1 78 ? -8.640 -2.471 8.500 1.00 83.75 78 VAL A C 1
ATOM 610 O O . VAL A 1 78 ? -9.024 -1.539 9.213 1.00 83.75 78 VAL A O 1
ATOM 613 N N . ALA A 1 79 ? -9.158 -3.698 8.593 1.00 85.50 79 ALA A N 1
ATOM 614 C CA . ALA A 1 79 ? -10.259 -4.052 9.489 1.00 85.50 79 ALA A CA 1
ATOM 615 C C . ALA A 1 79 ? -9.921 -3.863 10.981 1.00 85.50 79 ALA A C 1
ATOM 617 O O . ALA A 1 79 ? -10.778 -3.480 11.778 1.00 85.50 79 ALA A O 1
ATOM 618 N N . LEU A 1 80 ? -8.670 -4.103 11.388 1.00 84.38 80 LEU A N 1
ATOM 619 C CA . LEU A 1 80 ? -8.230 -3.897 12.774 1.00 84.38 80 LEU A CA 1
ATOM 620 C C . LEU A 1 80 ? -8.089 -2.409 13.141 1.00 84.38 80 LEU A C 1
ATOM 622 O O . LEU A 1 80 ? -8.275 -2.039 14.315 1.00 84.38 80 LEU A O 1
ATOM 626 N N . CYS A 1 81 ? -7.767 -1.569 12.153 1.00 82.12 81 CYS A N 1
ATOM 627 C CA . CYS A 1 81 ? -7.545 -0.133 12.318 1.00 82.12 81 CYS A CA 1
ATOM 628 C C . CYS A 1 81 ? -8.851 0.677 12.324 1.00 82.12 81 CYS A C 1
ATOM 630 O O . CYS A 1 81 ? -8.984 1.624 13.109 1.00 82.12 81 CYS A O 1
ATOM 632 N N . LEU A 1 82 ? -9.817 0.306 11.486 1.00 83.06 82 LEU A N 1
ATOM 633 C CA . LEU A 1 82 ? -11.072 1.037 11.329 1.00 83.06 82 LEU A CA 1
ATOM 634 C C . LEU A 1 82 ? -12.165 0.539 12.287 1.00 83.06 82 LEU A C 1
ATOM 636 O O . LEU A 1 82 ? -12.178 -0.611 12.724 1.00 83.06 82 LEU A O 1
ATOM 640 N N . GLN A 1 83 ? -13.085 1.433 12.646 1.00 80.38 83 GLN A N 1
ATOM 641 C CA . GLN A 1 83 ? -14.339 1.097 13.326 1.00 80.38 83 GLN A CA 1
ATOM 642 C C . GLN A 1 83 ? -15.480 1.207 12.307 1.00 80.38 83 GLN A C 1
ATOM 644 O O . GLN A 1 83 ? -16.402 1.997 12.473 1.00 80.38 83 GLN A O 1
ATOM 649 N N . ALA A 1 84 ? -15.339 0.459 11.216 1.00 77.50 84 ALA A N 1
ATOM 650 C CA . ALA A 1 84 ? -16.103 0.600 9.985 1.00 77.50 84 ALA A CA 1
ATOM 651 C C . ALA A 1 84 ? -16.633 -0.766 9.521 1.00 77.50 84 ALA A C 1
ATOM 653 O O . ALA A 1 84 ? -16.137 -1.812 9.961 1.00 77.50 84 ALA A O 1
ATOM 654 N N . GLY A 1 85 ? -17.647 -0.762 8.659 1.00 81.94 85 GLY A N 1
ATOM 655 C CA . GLY A 1 85 ? -18.206 -1.973 8.065 1.00 81.94 85 GLY A CA 1
ATOM 656 C C . GLY A 1 85 ? -17.257 -2.629 7.056 1.00 81.94 85 GLY A C 1
ATOM 657 O O . GLY A 1 85 ? -16.283 -2.032 6.596 1.00 81.94 85 GLY A O 1
ATOM 658 N N . LEU A 1 86 ? -17.563 -3.872 6.665 1.00 84.25 86 LEU A N 1
ATOM 659 C CA . LEU A 1 86 ? -16.774 -4.614 5.671 1.00 84.25 86 LEU A CA 1
ATOM 660 C C . LEU A 1 86 ? -16.678 -3.868 4.327 1.00 84.25 86 LEU A C 1
ATOM 662 O O . LEU A 1 86 ? -15.648 -3.935 3.664 1.00 84.25 86 LEU A O 1
ATOM 666 N N . SER A 1 87 ? -17.721 -3.128 3.942 1.00 83.88 87 SER A N 1
ATOM 667 C CA . SER A 1 87 ? -17.754 -2.320 2.717 1.00 83.88 87 SER A CA 1
ATOM 668 C C . SER A 1 87 ? -16.700 -1.212 2.708 1.00 83.88 87 SER A C 1
ATOM 670 O O . SER A 1 87 ? -16.027 -1.023 1.700 1.00 83.88 87 SER A O 1
ATOM 672 N N . GLU A 1 88 ? -16.513 -0.512 3.826 1.00 84.56 88 GLU A N 1
ATOM 673 C CA . GLU A 1 88 ? -15.519 0.561 3.960 1.00 84.56 88 GLU A CA 1
ATOM 674 C C . GLU A 1 88 ? -14.096 -0.006 3.983 1.00 84.56 88 GLU A C 1
ATOM 676 O O . GLU A 1 88 ? -13.196 0.552 3.360 1.00 84.56 88 GLU A O 1
ATOM 681 N N . VAL A 1 89 ? -13.904 -1.160 4.632 1.00 85.62 89 VAL A N 1
ATOM 682 C CA . VAL A 1 89 ? -12.628 -1.893 4.614 1.00 85.62 89 VAL A CA 1
ATOM 683 C C . VAL A 1 89 ? -12.261 -2.299 3.186 1.00 85.62 89 VAL A C 1
ATOM 685 O O . VAL A 1 89 ? -11.156 -2.003 2.734 1.00 85.62 89 VAL A O 1
ATOM 688 N N . LEU A 1 90 ? -13.194 -2.922 2.459 1.00 86.50 90 LEU A N 1
ATOM 689 C CA . LEU A 1 90 ? -12.992 -3.320 1.064 1.00 86.50 90 LEU A CA 1
ATOM 690 C C . LEU A 1 90 ? -12.712 -2.107 0.175 1.00 86.50 90 LEU A C 1
ATOM 692 O O . LEU A 1 90 ? -11.777 -2.145 -0.622 1.00 86.50 90 LEU A O 1
ATOM 696 N N . TYR A 1 91 ? -13.470 -1.023 0.345 1.00 86.19 91 TYR A N 1
ATOM 697 C CA . TYR A 1 91 ? -13.271 0.214 -0.403 1.00 86.19 91 TYR A CA 1
ATOM 698 C C . TYR A 1 91 ? -11.863 0.780 -0.188 1.00 86.19 91 TYR A C 1
ATOM 700 O O . TYR A 1 91 ? -11.132 0.985 -1.156 1.00 86.19 91 TYR A O 1
ATOM 708 N N . CYS A 1 92 ? -11.432 0.954 1.067 1.00 86.12 92 CYS A N 1
ATOM 709 C CA . CYS A 1 92 ? -10.097 1.464 1.375 1.00 86.12 92 CYS A CA 1
ATOM 710 C C . CYS A 1 92 ? -8.990 0.577 0.791 1.00 86.12 92 CYS A C 1
ATOM 712 O O . CYS A 1 92 ? -8.026 1.102 0.237 1.00 86.12 92 CYS A O 1
ATOM 714 N N . THR A 1 93 ? -9.116 -0.750 0.889 1.00 84.94 93 THR A N 1
ATOM 715 C CA . THR A 1 93 ? -8.096 -1.674 0.375 1.00 84.94 93 THR A CA 1
ATOM 716 C C . THR A 1 93 ? -8.038 -1.687 -1.153 1.00 84.94 93 THR A C 1
ATOM 718 O O . THR A 1 93 ? -6.943 -1.639 -1.714 1.00 84.94 93 THR A O 1
ATOM 721 N N . ILE A 1 94 ? -9.184 -1.693 -1.840 1.00 87.50 94 ILE A N 1
ATOM 722 C CA . ILE A 1 94 ? -9.237 -1.657 -3.310 1.00 87.50 94 ILE A CA 1
ATOM 723 C C . ILE A 1 94 ? -8.685 -0.325 -3.828 1.00 87.50 94 ILE A C 1
ATOM 725 O O . ILE A 1 94 ? -7.838 -0.323 -4.722 1.00 87.50 94 ILE A O 1
ATOM 729 N N . CYS A 1 95 ? -9.099 0.802 -3.241 1.00 87.50 95 CYS A N 1
ATOM 730 C CA . CYS A 1 95 ? -8.603 2.125 -3.621 1.00 87.50 95 CYS A CA 1
ATOM 731 C C . CYS A 1 95 ? -7.102 2.277 -3.357 1.00 87.50 95 CYS A C 1
ATOM 733 O O . CYS A 1 95 ? -6.391 2.840 -4.192 1.00 87.50 95 CYS A O 1
ATOM 735 N N . ALA A 1 96 ? -6.600 1.747 -2.239 1.00 86.56 96 ALA A N 1
ATOM 736 C CA . ALA A 1 96 ? -5.172 1.750 -1.946 1.00 86.56 96 ALA A CA 1
ATOM 737 C C . ALA A 1 96 ? -4.378 0.940 -2.981 1.00 86.56 96 ALA A C 1
ATOM 739 O O . ALA A 1 96 ? -3.374 1.432 -3.495 1.00 86.56 96 ALA A O 1
ATOM 740 N N . ASN A 1 97 ? -4.858 -0.254 -3.341 1.00 84.56 97 ASN A N 1
ATOM 741 C CA . ASN A 1 97 ? -4.213 -1.096 -4.348 1.00 84.56 97 ASN A CA 1
ATOM 742 C C . ASN A 1 97 ? -4.241 -0.457 -5.747 1.00 84.56 97 ASN A C 1
ATOM 744 O O . ASN A 1 97 ? -3.228 -0.428 -6.439 1.00 84.56 97 ASN A O 1
ATOM 748 N N . ALA A 1 98 ? -5.378 0.117 -6.153 1.00 85.94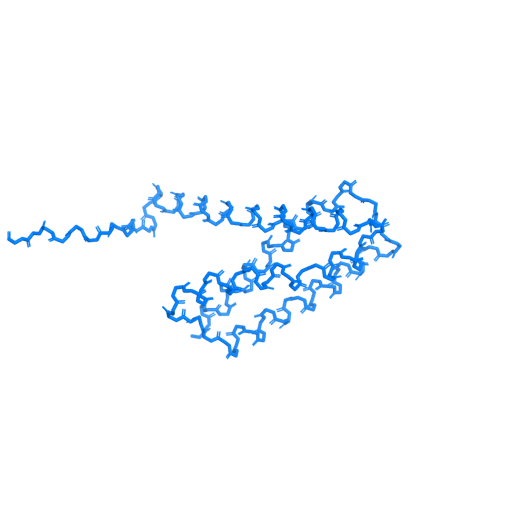 98 ALA A N 1
ATOM 749 C CA . ALA A 1 98 ? -5.503 0.816 -7.432 1.00 85.94 98 ALA A CA 1
ATOM 750 C C . ALA A 1 98 ? -4.579 2.043 -7.511 1.00 85.94 98 ALA A C 1
ATOM 752 O O . ALA A 1 98 ? -3.938 2.279 -8.532 1.00 85.94 98 ALA A O 1
ATOM 753 N N . THR A 1 99 ? -4.475 2.799 -6.414 1.00 86.81 99 THR A N 1
ATOM 754 C CA . THR A 1 99 ? -3.590 3.970 -6.320 1.00 86.81 99 THR A CA 1
ATOM 755 C C . THR A 1 99 ? -2.126 3.569 -6.417 1.00 86.81 99 THR A C 1
ATOM 757 O O . THR A 1 99 ? -1.348 4.252 -7.077 1.00 86.81 99 THR A O 1
ATOM 760 N N . GLN A 1 100 ? -1.749 2.452 -5.794 1.00 84.06 100 GLN A N 1
ATOM 761 C CA . GLN A 1 100 ? -0.394 1.931 -5.897 1.00 84.06 100 GLN A CA 1
ATOM 762 C C . GLN A 1 100 ? -0.068 1.516 -7.341 1.00 84.06 100 GLN A C 1
ATOM 764 O O . GLN A 1 100 ? 0.967 1.933 -7.862 1.00 84.06 100 GLN A O 1
ATOM 769 N N . HIS A 1 101 ? -0.965 0.788 -8.015 1.00 81.69 101 HIS A N 1
ATOM 770 C CA . HIS A 1 101 ? -0.772 0.422 -9.421 1.00 81.69 101 HIS A CA 1
ATOM 771 C C . HIS A 1 101 ? -0.636 1.661 -10.312 1.00 81.69 101 HIS A C 1
ATOM 773 O O . HIS A 1 101 ? 0.301 1.751 -11.101 1.00 81.69 101 HIS A O 1
ATOM 779 N N . ALA A 1 102 ? -1.513 2.652 -10.140 1.00 83.88 102 ALA A N 1
ATOM 780 C CA . ALA A 1 102 ? -1.429 3.907 -10.881 1.00 83.88 102 ALA A CA 1
ATOM 781 C C . ALA A 1 102 ? -0.105 4.648 -10.618 1.00 83.88 102 ALA A C 1
ATOM 783 O O . ALA A 1 102 ? 0.509 5.160 -11.550 1.00 83.88 102 ALA A O 1
ATOM 784 N N . ALA A 1 103 ? 0.370 4.680 -9.369 1.00 82.88 103 ALA A N 1
ATOM 785 C CA . ALA A 1 103 ? 1.647 5.298 -9.022 1.00 82.88 103 ALA A CA 1
ATOM 786 C C . ALA A 1 103 ? 2.837 4.587 -9.685 1.00 82.88 103 ALA A C 1
ATOM 788 O O . ALA A 1 103 ? 3.763 5.256 -10.148 1.00 82.88 103 ALA A O 1
ATOM 789 N N . ASN A 1 104 ? 2.800 3.254 -9.771 1.00 82.25 104 ASN A N 1
ATOM 790 C CA . ASN A 1 104 ? 3.826 2.465 -10.447 1.00 82.25 104 ASN A CA 1
ATOM 791 C C . ASN A 1 104 ? 3.870 2.746 -11.959 1.00 82.25 104 ASN A C 1
ATOM 793 O O . ASN A 1 104 ? 4.944 3.004 -12.502 1.00 82.25 104 ASN A O 1
ATOM 797 N N . GLU A 1 105 ? 2.711 2.778 -12.623 1.00 81.75 105 GLU A N 1
ATOM 798 C CA . GLU A 1 105 ? 2.621 3.108 -14.054 1.00 81.75 105 GLU A CA 1
ATOM 799 C C . GLU A 1 105 ? 3.072 4.549 -14.338 1.00 81.75 105 GLU A C 1
ATOM 801 O O . GLU A 1 105 ? 3.823 4.802 -15.280 1.00 81.75 105 GLU A O 1
ATOM 806 N N . CYS A 1 106 ? 2.688 5.504 -13.485 1.00 82.50 106 CYS A N 1
ATOM 807 C CA . CYS A 1 106 ? 3.150 6.889 -13.584 1.00 82.50 106 CYS A CA 1
ATOM 808 C C . CYS A 1 106 ? 4.669 7.005 -13.411 1.00 82.50 106 CYS A C 1
ATOM 810 O O . CYS A 1 106 ? 5.314 7.763 -14.138 1.00 82.50 106 CYS A O 1
ATOM 812 N N . TYR A 1 107 ? 5.252 6.260 -12.466 1.00 80.81 107 TYR A N 1
ATOM 813 C CA . TYR A 1 107 ? 6.700 6.228 -12.271 1.00 80.81 107 TYR A CA 1
ATOM 814 C C . TYR A 1 107 ? 7.419 5.697 -13.515 1.00 80.81 107 TYR A C 1
ATOM 816 O O . TYR A 1 107 ? 8.393 6.311 -13.949 1.00 80.81 107 TYR A O 1
ATOM 824 N N . LEU A 1 108 ? 6.908 4.621 -14.123 1.00 81.06 108 LEU A N 1
ATOM 825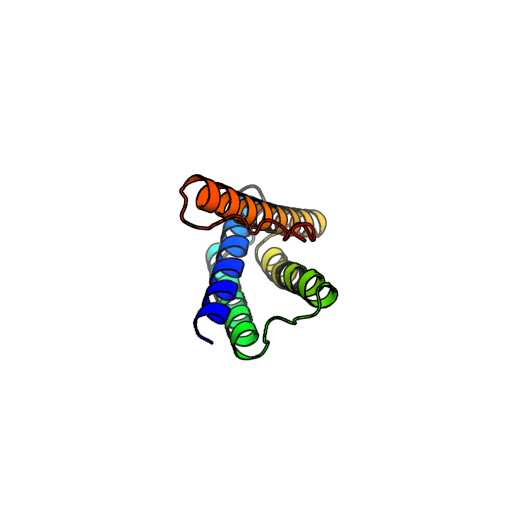 C CA . LEU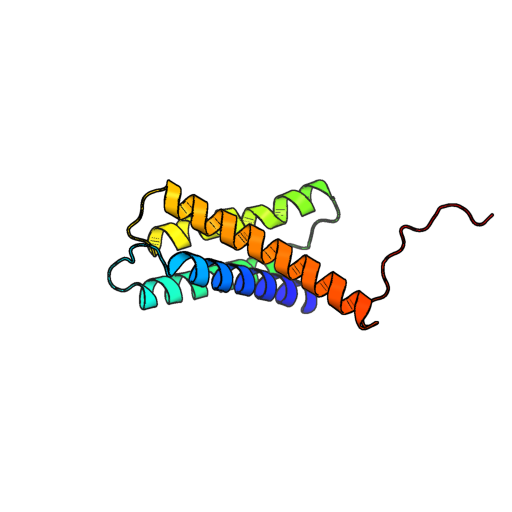 A 1 108 ? 7.455 4.048 -15.353 1.00 81.06 108 LEU A CA 1
ATOM 826 C C . LEU A 1 108 ? 7.338 5.013 -16.544 1.00 81.06 108 LEU A C 1
ATOM 828 O O . LEU A 1 108 ? 8.303 5.232 -17.274 1.00 81.06 108 LEU A O 1
ATOM 832 N N . ALA A 1 109 ? 6.177 5.641 -16.730 1.00 82.38 109 ALA A N 1
ATOM 833 C CA . ALA A 1 109 ? 5.980 6.625 -17.792 1.00 82.38 109 ALA A CA 1
ATOM 834 C C . ALA A 1 109 ? 6.936 7.822 -17.637 1.00 82.38 109 ALA A C 1
ATOM 836 O O . ALA A 1 109 ? 7.548 8.273 -18.609 1.00 82.38 109 ALA A O 1
ATOM 837 N N . LEU A 1 110 ? 7.117 8.307 -16.405 1.00 83.38 110 LEU A N 1
ATOM 838 C CA . LEU A 1 110 ? 8.033 9.402 -16.103 1.00 83.38 110 LEU A CA 1
ATOM 839 C C . LEU A 1 110 ? 9.501 8.990 -16.279 1.00 83.38 110 LEU A C 1
ATOM 841 O O . LEU A 1 110 ? 10.309 9.786 -16.758 1.00 83.38 110 LEU A O 1
ATOM 845 N N . SER A 1 111 ? 9.866 7.763 -15.907 1.00 80.31 111 SER A N 1
ATOM 846 C CA . SER A 1 111 ? 11.232 7.265 -16.059 1.00 80.31 111 SER A CA 1
ATOM 847 C C . SER A 1 111 ? 11.614 7.0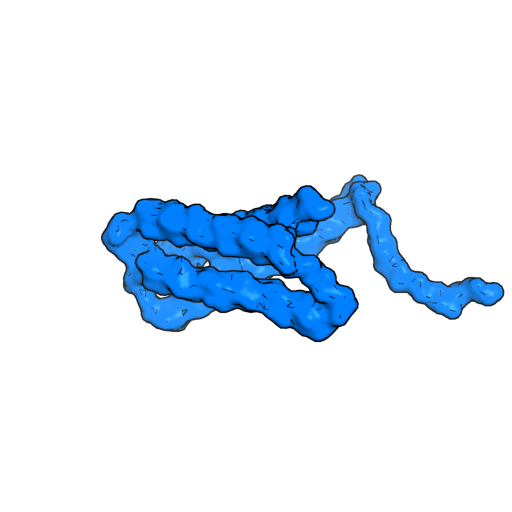91 -17.533 1.00 80.31 111 SER A C 1
ATOM 849 O O . SER A 1 111 ? 12.747 7.415 -17.899 1.00 80.31 111 SER A O 1
ATOM 851 N N . ILE A 1 112 ? 10.657 6.694 -18.380 1.00 82.81 112 ILE A N 1
ATOM 852 C CA . ILE A 1 112 ? 10.788 6.687 -19.844 1.00 82.81 112 ILE A CA 1
ATOM 853 C C . ILE A 1 112 ? 10.935 8.118 -20.378 1.00 82.81 112 ILE A C 1
ATOM 855 O O . ILE A 1 112 ? 11.878 8.400 -21.116 1.00 82.81 112 ILE A O 1
ATOM 859 N N . ALA A 1 113 ? 10.060 9.043 -19.971 1.00 83.31 113 ALA A N 1
ATOM 860 C CA . ALA A 1 113 ? 10.101 10.437 -20.428 1.00 83.31 113 ALA A CA 1
ATOM 861 C C . ALA A 1 113 ? 11.411 11.156 -20.049 1.00 83.31 113 ALA A C 1
ATOM 863 O O . ALA A 1 113 ? 11.910 11.986 -20.804 1.00 83.31 113 ALA A O 1
ATOM 864 N N . LEU A 1 114 ? 11.989 10.817 -18.893 1.00 85.88 114 LEU A N 1
ATOM 865 C CA . LEU A 1 114 ? 13.268 11.352 -18.414 1.00 85.88 114 LEU A CA 1
ATOM 866 C C . LEU A 1 114 ? 14.491 10.596 -18.965 1.00 85.88 114 LEU A C 1
ATOM 868 O O . LEU A 1 114 ? 15.612 10.880 -18.543 1.00 85.88 114 LEU A O 1
ATOM 872 N N . GLY A 1 115 ? 14.298 9.616 -19.857 1.00 80.00 115 GLY A N 1
ATOM 873 C CA . GLY A 1 115 ? 15.376 8.832 -20.467 1.00 80.00 115 GLY A CA 1
ATOM 874 C C . GLY A 1 115 ? 16.137 7.927 -19.492 1.00 80.00 115 GLY A C 1
ATOM 875 O O . GLY A 1 115 ? 17.218 7.444 -19.819 1.00 80.00 115 GLY A O 1
ATOM 876 N N . ARG A 1 116 ? 15.600 7.690 -18.286 1.00 75.50 116 ARG A N 1
ATOM 877 C CA . ARG A 1 116 ? 16.210 6.811 -17.270 1.00 75.50 116 ARG A CA 1
ATOM 878 C C . ARG A 1 116 ? 15.964 5.332 -17.544 1.00 75.50 116 ARG A C 1
ATOM 880 O O . ARG A 1 116 ? 16.619 4.482 -16.949 1.00 75.50 116 ARG A O 1
ATOM 887 N N . THR A 1 117 ? 15.002 5.024 -18.402 1.00 66.44 117 THR A N 1
ATOM 888 C CA . THR A 1 117 ? 14.640 3.662 -18.792 1.00 66.44 117 THR A CA 1
ATOM 889 C C . THR A 1 117 ? 14.277 3.690 -20.265 1.00 66.44 117 THR A C 1
ATOM 891 O O . THR A 1 117 ? 13.465 4.514 -20.684 1.00 66.44 117 THR A O 1
ATOM 894 N N . THR A 1 118 ? 14.882 2.822 -21.072 1.00 59.62 118 THR A N 1
ATOM 895 C CA . THR A 1 118 ? 14.436 2.650 -22.453 1.00 59.62 118 THR A CA 1
ATOM 896 C C . THR A 1 118 ? 13.085 1.937 -22.432 1.00 59.62 118 THR A C 1
ATOM 898 O O . THR A 1 118 ? 12.928 0.964 -21.687 1.00 59.62 118 THR A O 1
ATOM 901 N N . PRO A 1 119 ? 12.086 2.394 -23.206 1.00 55.62 119 PRO A N 1
ATOM 902 C CA . PRO A 1 119 ? 10.869 1.620 -23.369 1.00 55.62 119 PRO A CA 1
ATOM 903 C C . PRO A 1 119 ? 11.272 0.251 -23.921 1.00 55.62 119 PRO A C 1
ATOM 905 O O . PRO A 1 119 ? 12.034 0.165 -24.888 1.00 55.62 119 PRO A O 1
ATOM 908 N N . ILE A 1 120 ? 10.790 -0.826 -23.299 1.00 56.84 120 ILE A N 1
ATOM 909 C CA . ILE A 1 120 ? 10.846 -2.140 -23.931 1.00 56.84 120 ILE A CA 1
ATOM 910 C C . ILE A 1 120 ? 9.896 -2.032 -25.121 1.00 56.84 120 ILE A C 1
ATOM 912 O O . ILE A 1 120 ? 8.692 -2.236 -24.986 1.00 56.84 120 ILE A O 1
ATOM 916 N N . CYS A 1 121 ? 10.423 -1.650 -26.286 1.00 40.72 121 CYS A N 1
ATOM 917 C CA . CYS A 1 121 ? 9.729 -1.923 -27.530 1.00 40.72 121 CYS A CA 1
ATOM 918 C C . CYS A 1 121 ? 9.489 -3.436 -27.540 1.00 40.72 121 CYS A C 1
ATOM 920 O O . CYS A 1 121 ? 10.467 -4.186 -27.414 1.00 40.72 121 CYS A O 1
ATOM 922 N N . PRO A 1 122 ? 8.242 -3.924 -27.678 1.00 40.31 122 PRO A N 1
ATOM 923 C CA . PRO A 1 122 ? 8.071 -5.295 -28.117 1.00 40.31 122 PRO A CA 1
ATOM 924 C C . PRO A 1 122 ? 8.877 -5.392 -29.410 1.00 40.31 122 PRO A C 1
ATOM 926 O O . PRO A 1 122 ? 8.660 -4.602 -30.328 1.00 40.31 122 PRO A O 1
ATOM 929 N 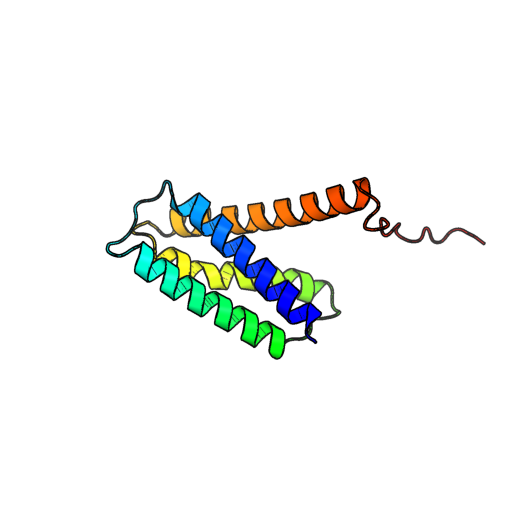N . ARG A 1 123 ? 9.897 -6.258 -29.437 1.00 40.25 123 ARG A N 1
ATOM 930 C CA . ARG A 1 123 ? 10.684 -6.520 -30.643 1.00 40.25 123 ARG A CA 1
ATOM 931 C C . ARG A 1 123 ? 9.676 -6.846 -31.742 1.00 40.25 123 ARG A C 1
ATOM 933 O O . ARG A 1 123 ? 9.096 -7.932 -31.733 1.00 40.25 123 ARG A O 1
ATOM 940 N N . SER A 1 124 ? 9.443 -5.896 -32.646 1.00 42.31 124 SER A N 1
ATOM 941 C CA . SER A 1 124 ? 8.777 -6.185 -33.903 1.00 42.31 124 SER A CA 1
ATOM 942 C C . SER A 1 124 ? 9.615 -7.268 -34.553 1.00 42.31 124 SER A C 1
ATOM 944 O O . SER A 1 124 ? 10.819 -7.102 -34.742 1.00 42.31 124 SER A O 1
ATOM 946 N N . SER A 1 125 ? 9.003 -8.416 -34.798 1.00 44.50 125 SER A N 1
ATOM 947 C CA . SER A 1 125 ? 9.622 -9.617 -35.361 1.00 44.50 125 SER A CA 1
ATOM 948 C C . SER A 1 125 ? 9.912 -9.453 -36.858 1.00 44.50 125 SER A C 1
ATOM 950 O O . SER A 1 125 ? 9.746 -10.387 -37.633 1.00 44.50 125 SER A O 1
ATOM 952 N N . THR A 1 126 ? 10.278 -8.251 -37.286 1.00 45.56 126 THR A N 1
ATOM 953 C CA . THR A 1 126 ? 10.413 -7.868 -38.687 1.00 45.56 126 THR A CA 1
ATOM 954 C C . THR A 1 126 ? 11.632 -6.981 -38.822 1.00 45.56 126 THR A C 1
ATOM 956 O O . THR A 1 126 ? 11.497 -5.768 -38.841 1.00 45.56 126 THR A O 1
ATOM 959 N N . ASP A 1 127 ? 12.795 -7.616 -38.861 1.00 38.44 127 ASP A N 1
ATOM 960 C CA . ASP A 1 127 ? 13.934 -7.173 -39.660 1.00 38.44 127 ASP A CA 1
ATOM 961 C C . ASP A 1 127 ? 14.634 -8.465 -40.113 1.00 38.44 127 ASP A C 1
ATOM 963 O O . ASP A 1 127 ? 15.484 -9.025 -39.416 1.00 38.44 127 ASP A O 1
ATOM 967 N N . CYS A 1 128 ? 14.124 -9.005 -41.226 1.00 38.50 128 CYS A N 1
ATOM 968 C CA . CYS A 1 128 ? 14.845 -9.909 -42.121 1.00 38.50 128 CYS A CA 1
ATOM 969 C C . CYS A 1 128 ? 15.650 -9.070 -43.110 1.00 38.50 128 CYS A C 1
ATOM 971 O O . CYS A 1 128 ? 15.106 -8.031 -43.550 1.00 38.50 128 CYS A O 1
#

Foldseek 3Di:
DVVQLVVQLVLLVLLLVLLVVLCVVAAWDPPLVVLSVVLNVVLSVVSNVCSVVDDQDPDPVVNVVVLCVSLVSCLVSLVSTGPDDSVSSVVSSVRSSVVSVVVVVVVVVVCCVVVVDPPPDVPPPDDD

pLDDT: mean 75.57, std 12.36, range [38.44, 87.75]